Protein AF-V7IMY3-F1 (afdb_monomer_lite)

pLDDT: mean 83.12, std 19.88, range [40.94, 97.56]

Structure (mmCIF, N/CA/C/O backbone):
data_AF-V7IMY3-F1
#
_entry.id   AF-V7IMY3-F1
#
loop_
_atom_site.group_PDB
_atom_site.id
_atom_site.type_symbol
_atom_site.label_atom_id
_atom_site.label_alt_id
_atom_site.label_comp_id
_atom_site.label_asym_id
_atom_site.label_entity_id
_atom_site.label_seq_id
_atom_site.pdbx_PDB_ins_code
_atom_site.Cartn_x
_atom_site.Cartn_y
_atom_site.Cartn_z
_atom_site.occupancy
_atom_site.B_iso_or_equiv
_atom_site.auth_seq_id
_atom_site.auth_comp_id
_atom_site.auth_asym_id
_atom_site.auth_atom_id
_atom_site.pdbx_PDB_model_num
ATOM 1 N N . MET A 1 1 ? 29.786 -17.119 -45.061 1.00 44.84 1 MET A N 1
ATOM 2 C CA . MET A 1 1 ? 30.185 -17.334 -43.654 1.00 44.84 1 MET A CA 1
ATOM 3 C C . MET A 1 1 ? 29.395 -16.349 -42.807 1.00 44.84 1 MET A C 1
ATOM 5 O O . MET A 1 1 ? 29.717 -15.171 -42.802 1.00 44.84 1 MET A O 1
ATOM 9 N N . SER A 1 2 ? 28.304 -16.806 -42.194 1.00 41.97 2 SER A N 1
ATOM 10 C CA . SER A 1 2 ? 27.452 -15.997 -41.312 1.00 41.97 2 SER A CA 1
ATOM 11 C C . SER A 1 2 ? 26.871 -16.940 -40.258 1.00 41.97 2 SER A C 1
ATOM 13 O O . SER A 1 2 ? 26.221 -17.912 -40.651 1.00 41.97 2 SER A O 1
ATOM 15 N N . PRO A 1 3 ? 27.098 -16.739 -38.950 1.00 52.03 3 PRO A N 1
ATOM 16 C CA . PRO A 1 3 ? 26.403 -17.525 -37.948 1.00 52.03 3 PRO A CA 1
ATOM 17 C C . PRO A 1 3 ? 24.987 -16.966 -37.805 1.00 52.03 3 PRO A C 1
ATOM 19 O O . PRO A 1 3 ? 24.793 -15.802 -37.457 1.00 52.03 3 PRO A O 1
ATOM 22 N N . VAL A 1 4 ? 23.994 -17.808 -38.079 1.00 53.72 4 VAL A N 1
ATOM 23 C CA . VAL A 1 4 ? 22.602 -17.568 -37.700 1.00 53.72 4 VAL A CA 1
ATOM 24 C C . VAL A 1 4 ? 22.564 -17.478 -36.175 1.00 53.72 4 VAL A C 1
ATOM 26 O O . VAL A 1 4 ? 22.765 -18.482 -35.490 1.00 53.72 4 VAL A O 1
ATOM 29 N N . MET A 1 5 ? 22.321 -16.278 -35.642 1.00 49.78 5 MET A N 1
ATOM 30 C CA . MET A 1 5 ? 21.990 -16.067 -34.234 1.00 49.78 5 MET A CA 1
ATOM 31 C C . MET A 1 5 ? 20.663 -16.775 -33.950 1.00 49.78 5 MET A C 1
ATOM 33 O O . MET A 1 5 ? 19.584 -16.205 -34.102 1.00 49.78 5 MET A O 1
ATOM 37 N N . ARG A 1 6 ? 20.735 -18.058 -33.579 1.00 54.09 6 ARG A N 1
ATOM 38 C CA . ARG A 1 6 ? 19.603 -18.794 -33.018 1.00 54.09 6 ARG A CA 1
ATOM 39 C C . ARG A 1 6 ? 19.272 -18.147 -31.682 1.00 54.09 6 ARG A C 1
ATOM 41 O O . ARG A 1 6 ? 19.877 -18.469 -30.662 1.00 54.09 6 ARG A O 1
ATOM 48 N N . GLY A 1 7 ? 18.328 -17.208 -31.721 1.00 53.72 7 GLY A N 1
ATOM 49 C CA . GLY A 1 7 ? 17.668 -16.683 -30.539 1.00 53.72 7 GLY A CA 1
ATOM 50 C C . GLY A 1 7 ? 17.251 -17.856 -29.663 1.00 53.72 7 GLY A C 1
ATOM 51 O O . GLY A 1 7 ? 16.576 -18.784 -30.113 1.00 53.72 7 GLY A O 1
ATOM 52 N N . ASN A 1 8 ? 17.741 -17.853 -28.430 1.00 50.06 8 ASN A N 1
ATOM 53 C CA . ASN A 1 8 ? 17.457 -18.886 -27.456 1.00 50.06 8 ASN A CA 1
ATOM 54 C C . ASN A 1 8 ? 15.973 -18.795 -27.064 1.00 50.06 8 ASN A C 1
ATOM 56 O O . ASN A 1 8 ? 15.608 -18.087 -26.128 1.00 50.06 8 ASN A O 1
ATOM 60 N N . LEU A 1 9 ? 15.113 -19.512 -27.795 1.00 49.62 9 LEU A N 1
ATOM 61 C CA . LEU A 1 9 ? 13.660 -19.543 -27.589 1.00 49.62 9 LEU A CA 1
ATOM 62 C C . LEU A 1 9 ? 13.255 -20.064 -26.193 1.00 49.62 9 LEU A C 1
ATOM 64 O O . LEU A 1 9 ? 12.091 -19.968 -25.817 1.00 49.62 9 LEU A O 1
ATOM 68 N N . ARG A 1 10 ? 14.198 -20.598 -25.400 1.00 45.53 10 ARG A N 1
ATOM 69 C CA . ARG A 1 10 ? 13.946 -21.060 -24.026 1.00 45.53 10 ARG A CA 1
ATOM 70 C C . ARG A 1 10 ? 13.869 -19.935 -22.992 1.00 45.53 10 ARG A C 1
ATOM 72 O O . ARG A 1 10 ? 13.314 -20.169 -21.926 1.00 45.53 10 ARG A O 1
ATOM 79 N N . ALA A 1 11 ? 14.363 -18.731 -23.293 1.00 44.62 11 ALA A N 1
ATOM 80 C CA . ALA A 1 11 ? 14.252 -17.584 -22.383 1.00 44.62 11 ALA A CA 1
ATOM 81 C C . ALA A 1 11 ? 12.859 -16.917 -22.404 1.00 44.62 11 ALA A C 1
ATOM 83 O O . ALA A 1 11 ? 12.551 -16.126 -21.522 1.00 44.62 11 ALA A O 1
ATOM 84 N N . LEU A 1 12 ? 12.008 -17.258 -23.380 1.00 45.19 12 LEU A N 1
ATOM 85 C CA . LEU A 1 12 ? 10.632 -16.754 -23.505 1.00 45.19 12 LEU A CA 1
ATOM 86 C C . LEU A 1 12 ? 9.574 -17.669 -22.859 1.00 45.19 12 LEU A C 1
ATOM 88 O O . LEU A 1 12 ? 8.390 -17.347 -22.894 1.00 45.19 12 LEU A O 1
ATOM 92 N N . ALA A 1 13 ? 9.976 -18.806 -22.278 1.00 40.94 13 ALA A N 1
ATOM 93 C CA . ALA A 1 13 ? 9.064 -19.835 -21.762 1.00 40.94 13 ALA A CA 1
ATOM 94 C C . ALA A 1 13 ? 8.924 -19.858 -20.222 1.00 40.94 13 ALA A C 1
ATOM 96 O O . ALA A 1 13 ? 8.382 -20.809 -19.664 1.00 40.94 13 ALA A O 1
ATOM 97 N N . VAL A 1 14 ? 9.381 -18.811 -19.533 1.00 48.94 14 VAL A N 1
ATOM 98 C CA . VAL A 1 14 ? 9.097 -18.539 -18.115 1.00 48.94 14 VAL A CA 1
ATOM 99 C C . VAL A 1 14 ? 8.580 -17.097 -18.093 1.00 48.94 14 VAL A C 1
ATOM 101 O O . VAL A 1 14 ? 9.351 -16.189 -18.342 1.00 48.94 14 VAL A O 1
ATOM 104 N N . SER A 1 15 ? 7.314 -16.746 -17.905 1.00 47.28 15 SER A N 1
ATOM 105 C CA . SER A 1 15 ? 6.199 -17.422 -17.267 1.00 47.28 15 SER A CA 1
ATOM 106 C C . SER A 1 15 ? 4.911 -16.727 -17.738 1.00 47.28 15 SER A C 1
ATOM 108 O O . SER A 1 15 ? 4.597 -15.630 -17.292 1.00 47.28 15 SER A O 1
ATOM 110 N N . LEU A 1 16 ? 4.142 -17.341 -18.641 1.00 49.81 16 LEU A N 1
ATOM 111 C CA . LEU A 1 16 ? 2.801 -16.862 -19.036 1.00 49.81 16 LEU A CA 1
ATOM 112 C C . LEU A 1 16 ? 1.701 -17.292 -18.033 1.00 49.81 16 LEU A C 1
ATOM 114 O O . LEU A 1 16 ? 0.517 -17.296 -18.356 1.00 49.81 16 LEU A O 1
ATOM 118 N N . LYS A 1 17 ? 2.092 -17.661 -16.803 1.00 42.09 17 LYS A N 1
ATOM 119 C CA . LYS A 1 17 ? 1.213 -17.963 -15.656 1.00 42.09 17 LYS A CA 1
ATOM 120 C C . LYS A 1 17 ? 1.836 -17.562 -14.308 1.00 42.09 17 LYS A C 1
ATOM 122 O O . LYS A 1 17 ? 1.540 -18.156 -13.278 1.00 42.09 17 LYS A O 1
ATOM 127 N N . GLY A 1 18 ? 2.714 -16.568 -14.305 1.00 42.00 18 GLY A N 1
ATOM 128 C CA . GLY A 1 18 ? 3.033 -15.824 -13.097 1.00 42.00 18 GLY A CA 1
ATOM 129 C C . GLY A 1 18 ? 2.350 -14.488 -13.257 1.00 42.00 18 GLY A C 1
ATOM 130 O O . GLY A 1 18 ? 2.754 -13.715 -14.121 1.00 42.00 18 GLY A O 1
ATOM 131 N N . GLU A 1 19 ? 1.319 -14.198 -12.469 1.00 49.31 19 GLU A N 1
ATOM 132 C CA . GLU A 1 19 ? 1.086 -12.796 -12.140 1.00 49.31 19 GLU A CA 1
ATOM 133 C C . GLU A 1 19 ? 2.458 -12.275 -11.702 1.00 49.31 19 GLU A C 1
ATOM 135 O O . GLU A 1 19 ? 3.058 -12.847 -10.793 1.00 49.31 19 GLU A O 1
ATOM 140 N N . ASN A 1 20 ? 3.036 -11.306 -12.415 1.00 52.88 20 ASN A N 1
ATOM 141 C CA . ASN A 1 20 ? 4.246 -10.633 -11.954 1.00 52.88 20 ASN A CA 1
ATOM 142 C C . ASN A 1 20 ? 3.812 -9.807 -10.737 1.00 52.88 20 ASN A C 1
ATOM 144 O O . ASN A 1 20 ? 3.598 -8.599 -10.824 1.00 52.88 20 ASN A O 1
ATOM 148 N N . THR A 1 21 ? 3.563 -10.493 -9.621 1.00 63.34 21 THR A N 1
ATOM 149 C CA . THR A 1 21 ? 3.103 -9.919 -8.371 1.00 63.34 21 THR A CA 1
ATOM 150 C C . THR A 1 21 ? 4.293 -9.174 -7.823 1.00 63.34 21 THR A C 1
ATOM 152 O O . THR A 1 21 ? 5.217 -9.733 -7.231 1.00 63.34 21 THR A O 1
ATOM 155 N N . MET A 1 22 ? 4.328 -7.888 -8.131 1.00 83.25 22 MET A N 1
ATOM 156 C CA . MET A 1 22 ? 5.412 -7.053 -7.692 1.00 83.25 22 MET A CA 1
ATOM 157 C C . MET A 1 22 ? 5.435 -7.025 -6.159 1.00 83.25 22 MET A C 1
ATOM 159 O O . MET A 1 22 ? 4.396 -6.890 -5.508 1.00 83.25 22 MET A O 1
ATOM 163 N N . MET A 1 23 ? 6.621 -7.185 -5.576 1.00 90.50 23 MET A N 1
ATOM 164 C CA . MET A 1 23 ? 6.825 -7.079 -4.135 1.00 90.50 23 MET A CA 1
ATOM 165 C C . MET A 1 23 ? 7.605 -5.809 -3.804 1.00 90.50 23 MET A C 1
ATOM 167 O O . MET A 1 23 ? 8.543 -5.428 -4.503 1.00 90.50 23 MET A O 1
ATOM 171 N N . THR A 1 24 ? 7.225 -5.163 -2.709 1.00 94.44 24 THR A N 1
ATOM 172 C CA . THR A 1 24 ? 7.955 -4.043 -2.104 1.00 94.44 24 THR A CA 1
ATOM 173 C C . THR A 1 24 ? 7.893 -4.169 -0.583 1.00 94.44 24 THR A C 1
ATOM 175 O O . THR A 1 24 ? 7.491 -5.209 -0.059 1.00 94.44 24 THR A O 1
ATOM 178 N N . TYR A 1 25 ? 8.311 -3.136 0.143 1.00 95.81 25 TYR A N 1
ATOM 179 C CA . TYR A 1 25 ? 8.404 -3.167 1.594 1.00 95.81 25 TYR A CA 1
ATOM 180 C C . TYR A 1 25 ? 7.646 -2.021 2.241 1.00 95.81 25 TYR A C 1
ATOM 182 O O . TYR A 1 25 ? 7.819 -0.859 1.867 1.00 95.81 25 TYR A O 1
ATOM 190 N N . ASP A 1 26 ? 6.861 -2.369 3.254 1.00 96.12 26 ASP A N 1
ATOM 191 C CA . ASP A 1 26 ? 6.139 -1.415 4.081 1.00 96.12 26 ASP A CA 1
ATOM 192 C C . ASP A 1 26 ? 7.098 -0.560 4.945 1.00 96.12 26 ASP A C 1
ATOM 194 O O . ASP A 1 26 ? 8.338 -0.656 4.872 1.00 96.12 26 ASP A O 1
ATOM 198 N N . ARG A 1 27 ? 6.530 0.282 5.813 1.00 96.12 27 ARG A N 1
ATOM 199 C CA . ARG A 1 27 ? 7.285 1.087 6.782 1.00 96.12 27 ARG A CA 1
ATOM 200 C C . ARG A 1 27 ? 8.253 0.261 7.632 1.00 96.12 27 ARG A C 1
ATOM 202 O O . ARG A 1 27 ? 9.402 0.663 7.822 1.00 96.12 27 ARG A O 1
ATOM 209 N N . ASN A 1 28 ? 7.802 -0.896 8.102 1.00 96.00 28 ASN A N 1
ATOM 210 C CA . ASN A 1 28 ? 8.512 -1.771 9.032 1.00 96.00 28 ASN A CA 1
ATOM 211 C C . ASN A 1 28 ? 9.422 -2.782 8.316 1.00 96.00 28 ASN A C 1
ATOM 213 O O . ASN A 1 28 ? 9.952 -3.688 8.953 1.00 96.00 28 ASN A O 1
ATOM 217 N N . ARG A 1 29 ? 9.635 -2.614 7.002 1.00 94.38 29 ARG A N 1
ATOM 218 C CA . ARG A 1 29 ? 10.378 -3.542 6.137 1.00 94.38 29 ARG A CA 1
ATOM 219 C C . ARG A 1 29 ? 9.744 -4.931 6.032 1.00 94.38 29 ARG A C 1
ATOM 221 O O . ARG A 1 29 ? 10.427 -5.888 5.679 1.00 94.38 29 ARG A O 1
ATOM 228 N N . ASN A 1 30 ? 8.444 -5.049 6.279 1.00 95.31 30 ASN A N 1
ATOM 229 C CA . ASN A 1 30 ? 7.707 -6.243 5.907 1.00 95.31 30 ASN A CA 1
ATOM 230 C C . ASN A 1 30 ? 7.457 -6.252 4.402 1.00 95.31 30 ASN A C 1
ATOM 232 O O . ASN A 1 30 ? 7.094 -5.223 3.830 1.00 95.31 30 ASN A O 1
ATOM 236 N N . ALA A 1 31 ? 7.593 -7.420 3.779 1.00 94.25 31 ALA A N 1
ATOM 237 C CA . ALA A 1 31 ? 7.215 -7.596 2.385 1.00 94.25 31 ALA A CA 1
ATOM 238 C C . ALA A 1 31 ? 5.704 -7.385 2.213 1.00 94.25 31 ALA A C 1
ATOM 240 O O . ALA A 1 31 ? 4.909 -7.909 2.994 1.00 94.25 31 ALA A O 1
ATOM 241 N N . ILE A 1 32 ? 5.326 -6.627 1.189 1.00 95.62 32 ILE A N 1
ATOM 242 C CA . ILE A 1 32 ? 3.942 -6.408 0.770 1.00 95.62 32 ILE A CA 1
ATOM 243 C C . ILE A 1 32 ? 3.827 -6.612 -0.737 1.00 95.62 32 ILE A C 1
ATOM 245 O O . ILE A 1 32 ? 4.755 -6.338 -1.499 1.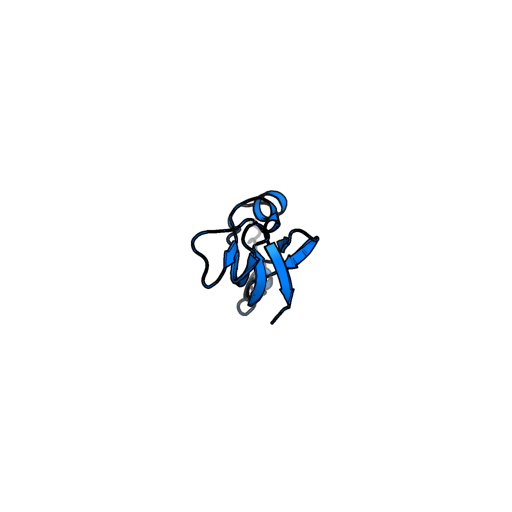00 95.62 32 ILE A O 1
ATOM 249 N N . THR A 1 33 ? 2.666 -7.092 -1.154 1.00 95.56 33 THR A N 1
ATOM 250 C CA . THR A 1 33 ? 2.312 -7.348 -2.550 1.00 95.56 33 THR A CA 1
ATOM 251 C C . THR A 1 33 ? 0.806 -7.160 -2.742 1.00 95.56 33 THR A C 1
ATOM 253 O O . THR A 1 33 ? 0.085 -6.914 -1.767 1.00 95.56 33 THR A O 1
ATOM 256 N N . THR A 1 34 ? 0.304 -7.244 -3.970 1.00 94.62 34 THR A N 1
ATOM 257 C CA . THR A 1 34 ? -1.143 -7.179 -4.226 1.00 94.62 34 THR A CA 1
ATOM 258 C C . THR A 1 34 ? -1.887 -8.243 -3.415 1.00 94.62 34 THR A C 1
ATOM 260 O O . THR A 1 34 ? -1.395 -9.351 -3.230 1.00 94.62 34 THR A O 1
ATOM 263 N N . GLY A 1 35 ? -3.044 -7.891 -2.857 1.00 94.81 35 GLY A N 1
ATOM 264 C CA . GLY A 1 35 ? -3.787 -8.735 -1.915 1.00 94.81 35 GLY A CA 1
ATOM 265 C C . GLY A 1 35 ? -3.346 -8.612 -0.450 1.00 94.81 35 GLY A C 1
ATOM 266 O O . GLY A 1 35 ? -4.071 -9.050 0.439 1.00 94.81 35 GLY A O 1
ATOM 267 N N . SER A 1 36 ? -2.212 -7.967 -0.148 1.00 95.75 36 SER A N 1
ATOM 268 C CA . SER A 1 36 ? -1.811 -7.724 1.249 1.00 95.75 36 SER A CA 1
ATOM 269 C C . SER A 1 36 ? -2.786 -6.771 1.947 1.00 95.75 36 SER A C 1
ATOM 271 O O . SER A 1 36 ? -3.127 -5.718 1.399 1.00 95.75 36 SER A O 1
ATOM 273 N N . ARG A 1 37 ? -3.175 -7.094 3.189 1.00 96.94 37 ARG A N 1
ATOM 274 C CA . ARG A 1 37 ? -3.951 -6.189 4.048 1.00 96.94 37 ARG A CA 1
ATOM 275 C C . ARG A 1 37 ? -3.008 -5.206 4.731 1.00 96.94 37 ARG A C 1
ATOM 277 O O . ARG A 1 37 ? -2.057 -5.617 5.402 1.00 96.94 37 ARG A O 1
ATOM 284 N N . VAL A 1 38 ? -3.285 -3.914 4.593 1.00 97.12 38 VAL A N 1
ATOM 285 C CA . VAL A 1 38 ? -2.431 -2.830 5.093 1.00 97.12 38 VAL A CA 1
ATOM 286 C C . VAL A 1 38 ? -3.231 -1.759 5.827 1.00 97.12 38 VAL A C 1
ATOM 288 O O . VAL A 1 38 ? -4.435 -1.611 5.627 1.00 97.12 38 VAL A O 1
ATOM 291 N N . MET A 1 39 ? -2.538 -0.998 6.667 1.00 97.38 39 MET A N 1
ATOM 292 C CA . MET A 1 39 ? -3.003 0.238 7.286 1.00 97.38 39 MET A CA 1
ATOM 293 C C . MET A 1 39 ? -2.168 1.416 6.781 1.00 97.38 39 MET A C 1
ATOM 295 O O . MET A 1 39 ? -0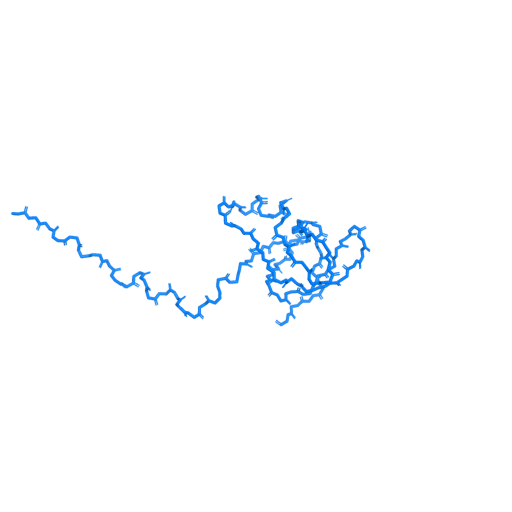.940 1.330 6.751 1.00 97.38 39 MET A O 1
ATOM 299 N N . ILE A 1 40 ? -2.816 2.527 6.436 1.00 96.88 40 ILE A N 1
ATOM 300 C CA . ILE A 1 40 ? -2.165 3.801 6.122 1.00 96.88 40 ILE A CA 1
ATOM 301 C C . ILE A 1 40 ? -1.812 4.477 7.444 1.00 96.88 40 ILE A C 1
ATOM 303 O O . ILE A 1 40 ? -2.685 4.918 8.190 1.00 96.88 40 ILE A O 1
ATOM 307 N N . SER A 1 41 ? -0.523 4.579 7.756 1.00 94.31 41 SER A N 1
ATOM 308 C CA . SER A 1 41 ? -0.092 5.022 9.082 1.00 94.31 41 SER A CA 1
ATOM 309 C C . SER A 1 41 ? -0.478 6.465 9.417 1.00 94.31 41 SER A C 1
ATOM 311 O O . SER A 1 41 ? -0.576 6.777 10.599 1.00 94.31 41 SER A O 1
ATOM 313 N N . GLY A 1 42 ? -0.641 7.343 8.424 1.00 91.31 42 GLY A N 1
ATOM 314 C CA . GLY A 1 42 ? -1.012 8.741 8.665 1.00 91.31 42 GLY A CA 1
ATOM 315 C C . GLY A 1 42 ? -2.483 8.934 9.040 1.00 91.31 42 GLY A C 1
ATOM 316 O O . GLY A 1 42 ? -2.818 9.924 9.677 1.00 91.31 42 GLY A O 1
ATOM 317 N N . THR A 1 43 ? -3.357 7.998 8.659 1.00 93.25 43 THR A N 1
ATOM 318 C CA . THR A 1 43 ? -4.817 8.149 8.790 1.00 93.25 43 THR A CA 1
ATOM 319 C C . THR A 1 43 ? -5.486 7.016 9.563 1.00 93.25 43 THR A C 1
ATOM 321 O O . THR A 1 43 ? -6.675 7.107 9.854 1.00 93.25 43 THR A O 1
ATOM 324 N N . GLY A 1 44 ? -4.774 5.919 9.839 1.00 94.56 44 GLY A N 1
ATOM 325 C CA . GLY A 1 44 ? -5.325 4.710 10.457 1.00 94.56 44 GLY A CA 1
ATOM 326 C C . GLY A 1 44 ? -6.260 3.898 9.552 1.00 94.56 44 GLY A C 1
ATOM 327 O O . GLY A 1 44 ? -6.733 2.844 9.966 1.00 94.56 44 GLY A O 1
ATOM 328 N N . HIS A 1 45 ? -6.521 4.344 8.318 1.00 95.44 45 HIS A N 1
ATOM 329 C CA . HIS A 1 45 ? -7.408 3.634 7.398 1.00 95.44 45 HIS A CA 1
ATOM 330 C C . HIS A 1 45 ? -6.787 2.312 6.957 1.00 95.44 45 HIS A C 1
ATOM 332 O O . HIS A 1 45 ? -5.598 2.248 6.641 1.00 95.44 45 HIS A O 1
ATOM 338 N N . THR A 1 46 ? -7.600 1.259 6.909 1.00 95.94 46 THR A N 1
ATOM 339 C CA . THR A 1 46 ? -7.162 -0.074 6.487 1.00 95.94 46 THR A CA 1
ATOM 340 C C . THR A 1 46 ? -7.778 -0.457 5.154 1.00 95.94 46 THR A C 1
ATOM 342 O O . THR A 1 46 ? -8.950 -0.173 4.925 1.00 95.94 46 THR A O 1
ATOM 345 N N . GLY A 1 47 ? -7.032 -1.182 4.329 1.00 95.31 47 GLY A N 1
ATOM 346 C CA . GLY A 1 47 ? -7.524 -1.701 3.058 1.00 95.31 47 GLY A CA 1
ATOM 347 C C . GLY A 1 47 ? -6.642 -2.817 2.510 1.00 95.31 47 GLY A C 1
ATOM 348 O O . GLY A 1 47 ? -5.718 -3.290 3.180 1.00 95.31 47 GLY A O 1
ATOM 349 N N . ILE A 1 48 ? -6.945 -3.248 1.290 1.00 96.75 48 ILE A N 1
ATOM 350 C CA . ILE A 1 48 ? -6.197 -4.277 0.562 1.00 96.75 48 ILE A CA 1
ATOM 351 C C . ILE A 1 48 ? -5.447 -3.613 -0.591 1.00 96.75 48 ILE A C 1
ATOM 353 O O . ILE A 1 48 ? -6.002 -2.766 -1.292 1.00 96.75 48 ILE A O 1
ATOM 357 N N . ILE A 1 49 ? -4.182 -3.984 -0.800 1.00 96.19 49 ILE A N 1
ATOM 358 C CA . ILE A 1 49 ? -3.416 -3.504 -1.955 1.00 96.19 49 ILE A CA 1
ATOM 359 C C . ILE A 1 49 ? -4.023 -4.079 -3.238 1.00 96.19 49 ILE A C 1
ATOM 361 O O . ILE A 1 49 ? -3.998 -5.292 -3.440 1.00 96.19 49 ILE A O 1
ATOM 365 N N . LYS A 1 50 ? -4.508 -3.211 -4.130 1.00 95.44 50 LYS A N 1
ATOM 366 C CA . LYS A 1 50 ? -5.024 -3.607 -5.450 1.00 95.44 50 LYS A CA 1
ATOM 367 C C . LYS A 1 50 ? -3.937 -3.677 -6.511 1.00 95.44 50 LYS A C 1
ATOM 369 O O . LYS A 1 50 ? -3.962 -4.572 -7.345 1.00 95.44 50 LYS A O 1
ATOM 374 N N . ALA A 1 51 ? -2.995 -2.741 -6.477 1.00 94.25 51 ALA A N 1
ATOM 375 C CA . ALA A 1 51 ? -1.922 -2.654 -7.457 1.00 94.25 51 ALA A CA 1
ATOM 376 C C . ALA A 1 51 ? -0.700 -1.947 -6.866 1.00 94.25 51 ALA A C 1
ATOM 378 O O . ALA A 1 51 ? -0.823 -1.119 -5.957 1.00 94.25 51 ALA A O 1
ATOM 379 N N . ILE A 1 52 ? 0.470 -2.272 -7.411 1.00 94.44 52 ILE A N 1
ATOM 380 C CA . ILE A 1 52 ? 1.729 -1.576 -7.150 1.00 94.44 52 ILE A CA 1
ATOM 381 C C . ILE A 1 52 ? 2.300 -1.197 -8.513 1.00 94.44 52 ILE A C 1
ATOM 383 O O . ILE A 1 52 ? 2.658 -2.064 -9.306 1.00 94.44 52 ILE A O 1
ATOM 387 N N . GLU A 1 53 ? 2.339 0.098 -8.800 1.00 94.12 53 GLU A N 1
ATOM 388 C CA . GLU A 1 53 ? 2.852 0.622 -10.061 1.00 94.12 53 GLU A CA 1
ATOM 389 C C . GLU A 1 53 ? 4.357 0.870 -9.967 1.00 94.12 53 GLU A C 1
ATOM 391 O O . GLU A 1 53 ? 4.816 1.690 -9.173 1.00 94.12 53 GLU A O 1
ATOM 396 N N . SER A 1 54 ? 5.139 0.174 -10.787 1.00 90.62 54 SER A N 1
ATOM 397 C CA . SER A 1 54 ? 6.603 0.192 -10.681 1.00 90.62 54 SER A CA 1
ATOM 398 C C . SER A 1 54 ? 7.351 0.323 -11.987 1.00 90.62 54 SER A C 1
ATOM 400 O O . SER A 1 54 ? 8.564 0.116 -12.029 1.00 90.62 54 SER A O 1
ATOM 402 N N . GLU A 1 55 ? 6.635 0.585 -13.069 1.00 90.25 55 GLU A N 1
ATOM 403 C CA . GLU A 1 55 ? 7.235 0.658 -14.388 1.00 90.25 55 GLU A CA 1
ATOM 404 C C . GLU A 1 55 ? 8.314 1.750 -14.427 1.00 90.25 55 GLU A C 1
ATOM 406 O O . GLU A 1 55 ? 8.076 2.894 -14.045 1.00 90.25 55 GLU A O 1
ATOM 411 N N . GLY A 1 56 ? 9.529 1.373 -14.836 1.00 90.19 56 GLY A N 1
ATOM 412 C CA . GLY A 1 56 ? 10.669 2.288 -14.932 1.00 90.19 56 GLY A CA 1
ATOM 413 C C . GLY A 1 56 ? 11.258 2.772 -13.600 1.00 90.19 56 GLY A C 1
ATOM 414 O O . GLY A 1 56 ? 12.111 3.658 -13.628 1.00 90.19 56 GLY A O 1
ATOM 415 N N . LEU A 1 57 ? 10.841 2.219 -12.454 1.00 91.88 57 LEU A N 1
ATOM 416 C CA . LEU A 1 57 ? 11.309 2.641 -11.130 1.00 91.88 57 LEU A CA 1
ATOM 417 C C . LEU A 1 57 ? 12.243 1.613 -10.478 1.00 91.88 57 LEU A C 1
ATOM 419 O O . LEU A 1 57 ? 12.006 0.406 -10.529 1.00 91.88 57 LEU A O 1
ATOM 423 N N . ASP A 1 58 ? 13.274 2.101 -9.787 1.00 92.50 58 ASP A N 1
ATOM 424 C CA . ASP A 1 58 ? 14.107 1.281 -8.906 1.00 92.50 58 ASP A CA 1
ATOM 425 C C . ASP A 1 58 ? 13.431 1.014 -7.548 1.00 92.50 58 ASP A C 1
ATOM 427 O O . ASP A 1 58 ? 12.495 1.703 -7.131 1.00 92.50 58 ASP A O 1
ATOM 431 N N . ALA A 1 59 ? 13.922 0.013 -6.810 1.00 89.38 59 ALA A N 1
ATOM 432 C CA . ALA A 1 59 ? 13.330 -0.407 -5.537 1.00 89.38 59 ALA A CA 1
ATOM 433 C C . ALA A 1 59 ? 13.236 0.720 -4.487 1.00 89.38 59 ALA A C 1
ATOM 435 O O . ALA A 1 59 ? 12.290 0.768 -3.698 1.00 89.38 59 ALA A O 1
ATOM 436 N N . GLY A 1 60 ? 14.202 1.641 -4.460 1.00 91.44 60 GLY A N 1
ATOM 437 C CA . GLY A 1 60 ? 14.191 2.795 -3.567 1.00 91.44 60 GLY A CA 1
ATOM 438 C C . GLY A 1 60 ? 13.147 3.835 -3.973 1.00 91.44 60 GLY A C 1
ATOM 439 O O . GLY A 1 60 ? 12.476 4.392 -3.098 1.00 91.44 60 GLY A O 1
ATOM 440 N N . GLN A 1 61 ? 12.990 4.073 -5.277 1.00 94.62 61 GLN A N 1
ATOM 441 C CA . GLN A 1 61 ? 11.951 4.935 -5.839 1.00 94.62 61 GLN A CA 1
ATOM 442 C C . GLN A 1 61 ? 10.558 4.370 -5.572 1.00 94.62 61 GLN A C 1
ATOM 444 O O . GLN A 1 61 ? 9.713 5.097 -5.061 1.00 94.62 61 GLN A O 1
ATOM 449 N N . ILE A 1 62 ? 10.341 3.072 -5.803 1.00 95.00 62 ILE A N 1
ATOM 450 C CA . ILE A 1 62 ? 9.071 2.398 -5.502 1.00 95.00 62 ILE A CA 1
ATOM 451 C C . ILE A 1 62 ? 8.719 2.580 -4.030 1.00 95.00 62 ILE A C 1
ATOM 453 O O . ILE A 1 62 ? 7.600 2.962 -3.705 1.00 95.00 62 ILE A O 1
ATOM 457 N N . ARG A 1 63 ? 9.684 2.341 -3.133 1.00 95.00 63 ARG A N 1
ATOM 458 C CA . ARG A 1 63 ? 9.459 2.358 -1.685 1.00 95.00 63 ARG A CA 1
ATOM 459 C C . ARG A 1 63 ? 9.050 3.737 -1.155 1.00 95.00 63 ARG A C 1
ATOM 461 O O . ARG A 1 63 ? 8.275 3.811 -0.203 1.00 95.00 63 ARG A O 1
ATOM 468 N N . ARG A 1 64 ? 9.579 4.817 -1.738 1.00 95.06 64 ARG A N 1
ATOM 469 C CA . ARG A 1 64 ? 9.320 6.206 -1.309 1.00 95.06 64 ARG A CA 1
ATOM 470 C C . ARG A 1 64 ? 8.265 6.927 -2.152 1.00 95.06 64 ARG A C 1
ATOM 472 O O . ARG A 1 64 ? 7.719 7.925 -1.696 1.00 95.06 64 ARG A O 1
ATOM 479 N N . GLY A 1 65 ? 8.007 6.459 -3.368 1.00 95.94 65 GLY A N 1
ATOM 480 C CA . GLY A 1 65 ? 7.063 7.054 -4.306 1.00 95.94 65 GLY A CA 1
ATOM 481 C C . GLY A 1 65 ? 5.640 6.556 -4.088 1.00 95.94 65 GLY A C 1
ATOM 482 O O . GLY A 1 65 ? 5.430 5.433 -3.638 1.00 95.94 65 GLY A O 1
ATOM 483 N N . LYS A 1 66 ? 4.656 7.386 -4.447 1.00 96.62 66 LYS A N 1
ATOM 484 C CA . LYS A 1 66 ? 3.223 7.063 -4.375 1.00 96.62 66 LYS A CA 1
ATOM 485 C C . LYS A 1 66 ? 2.829 6.069 -5.472 1.00 96.62 66 LYS A C 1
ATOM 487 O O . LYS A 1 66 ? 2.300 6.457 -6.509 1.00 96.62 66 LYS A O 1
ATOM 492 N N . THR A 1 67 ? 3.126 4.798 -5.233 1.00 96.06 67 THR A N 1
ATOM 493 C CA . THR A 1 67 ? 3.018 3.700 -6.206 1.00 96.06 67 THR A CA 1
ATOM 494 C C . THR A 1 67 ? 1.928 2.687 -5.862 1.00 96.06 67 THR A C 1
ATOM 496 O O . THR A 1 67 ? 1.524 1.911 -6.723 1.00 96.06 67 THR A O 1
ATOM 499 N N . VAL A 1 68 ? 1.428 2.682 -4.623 1.00 96.44 68 VAL A N 1
ATOM 500 C CA . VAL A 1 68 ? 0.494 1.660 -4.136 1.00 9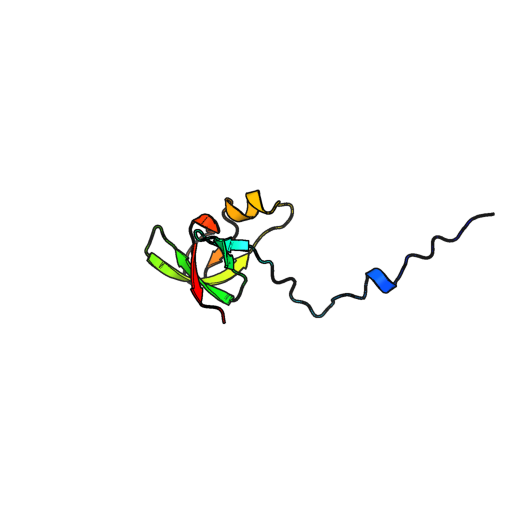6.44 68 VAL A CA 1
ATOM 501 C C . VAL A 1 68 ? -0.938 2.176 -4.167 1.00 96.44 68 VAL A C 1
ATOM 503 O O . VAL A 1 68 ? -1.237 3.216 -3.580 1.00 96.44 68 VAL A O 1
ATOM 506 N N . ILE A 1 69 ? -1.833 1.415 -4.794 1.00 96.12 69 ILE A N 1
ATOM 507 C CA . ILE A 1 69 ? -3.278 1.659 -4.772 1.00 96.12 69 ILE A CA 1
ATOM 508 C C . ILE A 1 69 ? -3.906 0.743 -3.721 1.00 96.12 69 ILE A C 1
ATOM 510 O O . ILE A 1 69 ? -3.737 -0.479 -3.770 1.00 96.12 69 ILE A O 1
ATOM 514 N N . VAL A 1 70 ? -4.647 1.334 -2.783 1.00 96.12 70 VAL A N 1
ATOM 515 C CA . VAL A 1 70 ? -5.330 0.625 -1.693 1.00 96.12 70 VAL A CA 1
ATOM 516 C C . VAL A 1 70 ? -6.837 0.711 -1.907 1.00 96.12 70 VAL A C 1
ATOM 518 O O . VAL A 1 70 ? -7.379 1.780 -2.170 1.00 96.12 70 VAL A O 1
ATOM 521 N N . GLU A 1 71 ? -7.526 -0.421 -1.801 1.00 94.94 71 GLU A N 1
ATOM 522 C CA . GLU A 1 71 ? -8.980 -0.477 -1.909 1.00 94.94 71 GLU A CA 1
ATOM 523 C C . GLU A 1 71 ? -9.677 0.422 -0.880 1.00 94.94 71 GLU A C 1
ATOM 525 O O . GLU A 1 71 ? -9.319 0.423 0.297 1.00 94.94 71 GLU A O 1
ATOM 530 N N . GLY A 1 72 ? -10.691 1.166 -1.331 1.00 89.31 72 GLY A N 1
ATOM 531 C CA . GLY A 1 72 ? -11.486 2.047 -0.472 1.00 89.31 72 GLY A CA 1
ATOM 532 C C . GLY A 1 72 ? -10.775 3.338 -0.059 1.00 89.31 72 GLY A C 1
ATOM 533 O O . GLY A 1 72 ? -11.325 4.092 0.736 1.00 89.31 72 GLY A O 1
ATOM 534 N N . CYS A 1 73 ? -9.576 3.603 -0.587 1.00 92.25 73 CYS A N 1
ATOM 535 C CA . CYS A 1 73 ? -8.824 4.829 -0.338 1.00 92.25 73 CYS A CA 1
ATOM 536 C C . CYS A 1 73 ? -8.600 5.583 -1.652 1.00 92.25 73 CYS A C 1
ATOM 538 O O . CYS A 1 73 ? -8.210 4.989 -2.658 1.00 92.25 73 CYS A O 1
ATOM 540 N N . GLU A 1 74 ? -8.819 6.896 -1.646 1.00 91.50 74 GLU A N 1
ATOM 541 C CA . GLU A 1 74 ? -8.517 7.732 -2.806 1.00 91.50 74 GLU A CA 1
ATOM 542 C C . GLU A 1 74 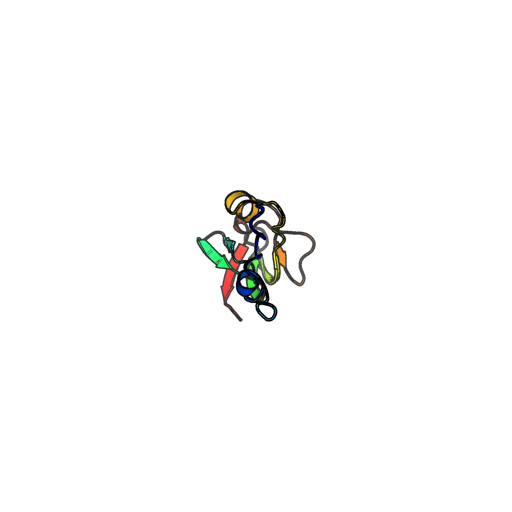? -7.013 8.002 -2.925 1.00 91.50 74 GLU A C 1
ATOM 544 O O . GLU A 1 74 ? -6.329 8.313 -1.948 1.00 91.50 74 GLU A O 1
ATOM 549 N N . GLY A 1 75 ? -6.505 7.923 -4.156 1.00 92.75 75 GLY A N 1
ATOM 550 C CA . GLY A 1 75 ? -5.114 8.220 -4.480 1.00 92.75 75 GLY A CA 1
ATOM 551 C C . GLY A 1 75 ? -4.154 7.039 -4.326 1.00 92.75 75 GLY A C 1
ATOM 552 O O . GLY A 1 75 ? -4.543 5.875 -4.230 1.00 92.75 75 GLY A O 1
ATOM 553 N N . LYS A 1 76 ? -2.859 7.365 -4.371 1.00 95.94 76 LYS A N 1
ATOM 554 C CA . LYS A 1 76 ? -1.747 6.415 -4.261 1.00 95.94 76 LYS A CA 1
ATOM 555 C C . LYS A 1 76 ? -0.913 6.730 -3.032 1.00 95.94 76 LYS A C 1
ATOM 557 O O . LYS A 1 76 ? -0.710 7.898 -2.694 1.00 95.94 76 LYS A O 1
ATOM 562 N N . PHE A 1 77 ? -0.371 5.686 -2.428 1.00 97.31 77 PHE A N 1
ATOM 563 C CA . PHE A 1 77 ? 0.399 5.762 -1.194 1.00 97.31 77 PHE A CA 1
ATOM 564 C C . PHE A 1 77 ? 1.814 5.263 -1.422 1.00 97.31 77 PHE A C 1
ATOM 566 O O . PHE A 1 77 ? 2.056 4.389 -2.262 1.00 97.31 77 PHE A O 1
ATOM 573 N N . ALA A 1 78 ? 2.763 5.831 -0.682 1.00 97.31 78 ALA A N 1
ATOM 574 C CA . ALA A 1 78 ? 4.103 5.280 -0.667 1.00 97.31 78 ALA A CA 1
ATOM 575 C C . ALA A 1 78 ? 4.139 4.018 0.207 1.00 97.31 78 ALA A C 1
ATOM 577 O O . ALA A 1 78 ? 3.552 4.017 1.290 1.00 97.31 78 ALA A O 1
ATOM 578 N N . PRO A 1 79 ? 4.868 2.958 -0.182 1.00 97.19 79 PRO A N 1
ATOM 579 C CA . PRO A 1 79 ? 5.059 1.785 0.668 1.00 97.19 79 PRO A CA 1
ATOM 580 C C . PRO A 1 79 ? 5.521 2.118 2.097 1.00 97.19 79 PRO A C 1
ATOM 582 O O . PRO A 1 79 ? 5.029 1.527 3.055 1.00 97.19 79 PRO A O 1
ATOM 585 N N . VAL A 1 80 ? 6.389 3.125 2.281 1.00 97.31 80 VAL A N 1
ATOM 586 C CA . VAL A 1 80 ? 6.815 3.597 3.621 1.00 97.31 80 VAL A CA 1
ATOM 587 C C . VAL A 1 80 ? 5.703 4.222 4.478 1.00 97.31 80 VAL A C 1
ATOM 589 O O . VAL A 1 80 ? 5.889 4.428 5.681 1.00 97.31 80 VAL A O 1
ATOM 592 N N . GLU A 1 81 ? 4.557 4.552 3.893 1.00 97.12 81 GLU A N 1
ATOM 593 C CA . GLU A 1 81 ? 3.381 5.066 4.604 1.00 97.12 81 GLU A CA 1
ATOM 594 C C . GLU A 1 81 ? 2.442 3.941 5.051 1.00 97.12 81 GLU A C 1
ATOM 596 O O . GLU A 1 81 ? 1.525 4.188 5.836 1.00 97.12 81 GLU A O 1
ATOM 601 N N . LEU A 1 82 ? 2.687 2.710 4.599 1.00 97.56 82 LEU A N 1
ATOM 602 C CA . LEU A 1 82 ? 1.859 1.547 4.876 1.00 97.56 82 LEU A CA 1
ATOM 603 C C . LEU A 1 82 ? 2.455 0.689 5.994 1.00 97.56 82 LEU A C 1
ATOM 605 O O . LEU A 1 82 ? 3.670 0.627 6.188 1.00 97.56 82 LEU A O 1
ATOM 609 N N . ILE A 1 83 ? 1.578 0.001 6.718 1.00 97.56 83 ILE A N 1
ATOM 610 C CA . ILE A 1 83 ? 1.914 -1.015 7.717 1.00 97.56 83 ILE A CA 1
ATOM 611 C C . ILE A 1 83 ? 1.141 -2.280 7.360 1.00 97.56 83 ILE A C 1
ATOM 613 O O . ILE A 1 83 ? -0.086 -2.253 7.267 1.00 97.56 83 ILE A O 1
ATOM 617 N N . ARG A 1 84 ? 1.843 -3.395 7.158 1.00 97.06 84 ARG A N 1
ATOM 618 C CA . ARG A 1 84 ? 1.224 -4.691 6.878 1.00 97.06 84 ARG A CA 1
ATOM 619 C C . ARG A 1 84 ? 0.495 -5.220 8.112 1.00 97.06 84 ARG A C 1
ATOM 621 O O . ARG A 1 84 ? 1.078 -5.310 9.188 1.00 97.06 84 ARG A O 1
ATOM 628 N N . LEU A 1 85 ? -0.756 -5.629 7.916 1.00 96.12 85 LEU A N 1
ATOM 629 C CA . LEU A 1 85 ? -1.602 -6.263 8.931 1.00 96.12 85 LEU A CA 1
ATOM 630 C C . LEU A 1 85 ? -1.769 -7.774 8.704 1.00 96.12 85 LEU A C 1
ATOM 632 O O . LEU A 1 85 ? -2.063 -8.504 9.643 1.00 96.12 85 LEU A O 1
ATOM 636 N N . GLY A 1 86 ? -1.590 -8.250 7.470 1.00 89.06 86 GLY A N 1
ATOM 637 C CA . GLY A 1 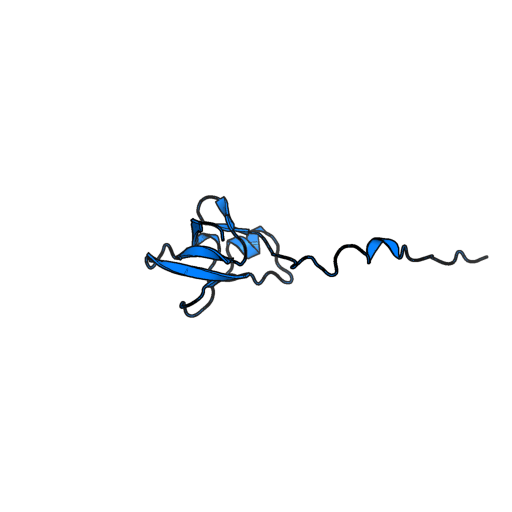86 ? -1.709 -9.664 7.114 1.00 89.06 86 GLY A CA 1
ATOM 638 C C . GLY A 1 86 ? -1.483 -9.907 5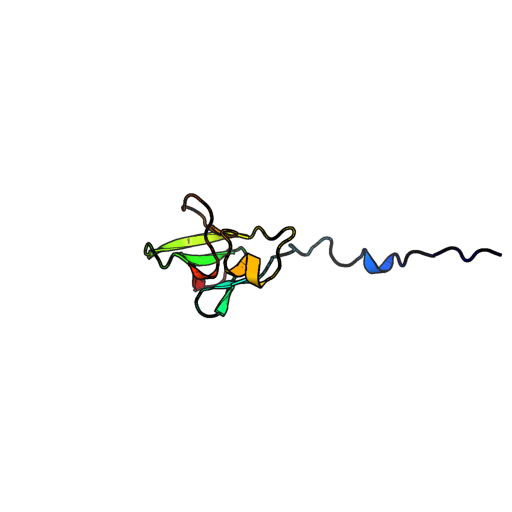.622 1.00 89.06 86 GLY A C 1
ATOM 639 O O . GLY A 1 86 ? -1.427 -8.958 4.836 1.00 89.06 86 GLY A O 1
ATOM 640 N N . MET A 1 87 ? -1.339 -11.175 5.244 1.00 81.88 87 MET A N 1
ATOM 641 C CA . MET A 1 87 ? -1.302 -11.629 3.848 1.00 81.88 87 MET A CA 1
ATOM 642 C C . MET A 1 87 ? -2.563 -12.451 3.577 1.00 81.88 87 MET A C 1
ATOM 644 O O . MET A 1 87 ? -3.066 -13.086 4.505 1.00 81.88 87 MET A O 1
ATOM 648 N N . ASN A 1 88 ? -3.078 -12.373 2.351 1.00 65.44 88 ASN A N 1
ATOM 649 C CA . ASN A 1 88 ? -4.191 -13.201 1.891 1.00 65.44 88 ASN A CA 1
ATOM 650 C C . ASN A 1 88 ? -3.676 -14.557 1.407 1.00 65.44 88 ASN A C 1
ATOM 652 O O . ASN A 1 88 ? -2.598 -14.555 0.768 1.00 65.44 88 ASN A O 1
#

Sequence (88 aa):
MSPVMRGNLRALAVSLKGENTMMTYDRNRNAITTGSRVMISGTGHTGIIKAIESEGLDAGQIRRGKTVIVEGCEGKFAPVELIRLGMN

Foldseek 3Di:
DDDDPPDPCVVVPPDPPDPVFDWAAALVRDIDTFQFWKAQQVPRDIFGWHFFAAPPHDRVCSQADQGTDGPPDPGGDHRSRIDTPGHD

Organism: NCBI:txid1192560

InterPro domains:
  IPR017704 Putative selenium-binding protein YdfZ [PF14001] (23-86)
  IPR017704 Putative selenium-binding protein YdfZ [TIGR03318] (22-86)

Radius of gyration: 17.58 Å; chains: 1; bounding box: 42×30×54 Å

Secondary structure (DSSP, 8-state):
--------GGGG-S-TT------EE-TTS-EE-TT-EEEETTT--EEEEEEE--TT--HHHHHHSS-EEETTSSSEE-GGGEEEEE--